Protein AF-A0A950KIU2-F1 (afdb_monomer_lite)

Foldseek 3Di:
DPAQAQPQAQAALVRQWGFDWDLVDAPIWTFIAGVVVRDTQDIDGDQGCPVHSVVSVVQQVPWGWFAANVNQKIWTWRDDDDQDTAIWIWGDDPNHTDTQPPPPLDDDDPQFPGKYKDFDRGAPHNFKTKIWIWTAGPVRDIDIWIWIWGPPPSNDIDIDTDD

Radius of gyration: 15.97 Å; chains: 1; bounding box: 42×28×41 Å

Secondary structure (DSSP, 8-state):
-------B-SB-TTSSEEEE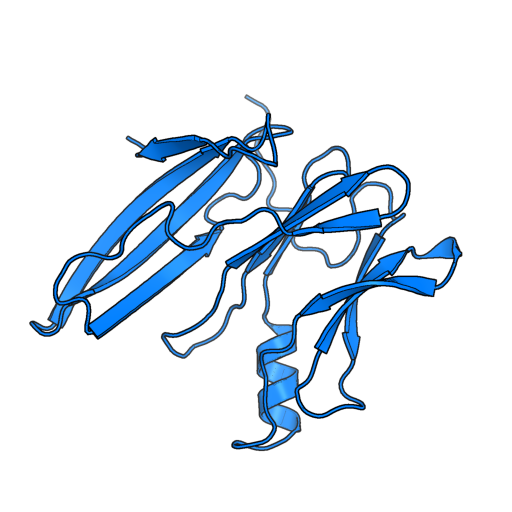EE-SSSSEEEEEEETTTTEEEEEEEEE-GGG-HHHHHHHHHT-EEEE-TTSSEEEEE---SSS---EEEEEEETTEEEEE--TTSSPPPTTEEEEEEEEEEEEEETTEEEEEEEEEETTS-EEEEEEEEE-SSTTS-EEEE--

Sequence (163 aa):
QTPVIPRQGRLSPDQRYEWRIDDAHDPVRHELVEVGSQRVLATVKDYFYDQGHALAVRHAQGAGVYWNDQSSLVALDEFNYRRAGRLYLFWIQNGKARPIPFDGLITPPAGAAEARFCVRHGWESATRLSIRLAAQLSSGEVISKGYLIDVSDPTHPKIQPEP

pLDDT: mean 86.25, std 13.71, range [30.62, 97.62]

Structure (mmCIF, N/CA/C/O backbone):
data_AF-A0A950KIU2-F1
#
_entry.id   AF-A0A950KIU2-F1
#
loop_
_atom_site.group_PDB
_atom_site.id
_atom_site.type_symbol
_atom_site.label_atom_id
_atom_site.label_alt_id
_atom_site.label_comp_id
_atom_site.label_asym_id
_atom_site.label_entity_id
_atom_site.label_seq_id
_atom_site.pdbx_PDB_ins_code
_atom_site.Cartn_x
_atom_site.Cartn_y
_atom_site.Cartn_z
_atom_site.occupancy
_atom_site.B_iso_or_equiv
_atom_site.auth_seq_id
_atom_site.auth_comp_id
_atom_site.auth_asym_id
_atom_site.auth_atom_id
_atom_site.pdbx_PDB_model_num
ATOM 1 N N . GLN A 1 1 ? 11.897 20.972 12.266 1.00 38.66 1 GLN A N 1
ATOM 2 C CA . GLN A 1 1 ? 11.124 19.845 11.709 1.00 38.66 1 GLN A CA 1
ATOM 3 C C . GLN A 1 1 ? 10.876 20.159 10.248 1.00 38.66 1 GLN A C 1
ATOM 5 O O . GLN A 1 1 ? 10.316 21.210 9.964 1.00 38.66 1 GLN A O 1
ATOM 10 N N . THR A 1 2 ? 11.377 19.333 9.335 1.00 31.42 2 THR A N 1
ATOM 11 C CA . THR A 1 2 ? 11.094 19.497 7.906 1.00 31.42 2 THR A CA 1
ATOM 12 C C . THR A 1 2 ? 9.633 19.107 7.678 1.00 31.42 2 THR A C 1
ATOM 14 O O . THR A 1 2 ? 9.250 18.022 8.117 1.00 31.42 2 THR A O 1
ATOM 17 N N . PRO A 1 3 ? 8.795 19.963 7.071 1.00 30.62 3 PRO A N 1
ATOM 18 C CA . PRO A 1 3 ?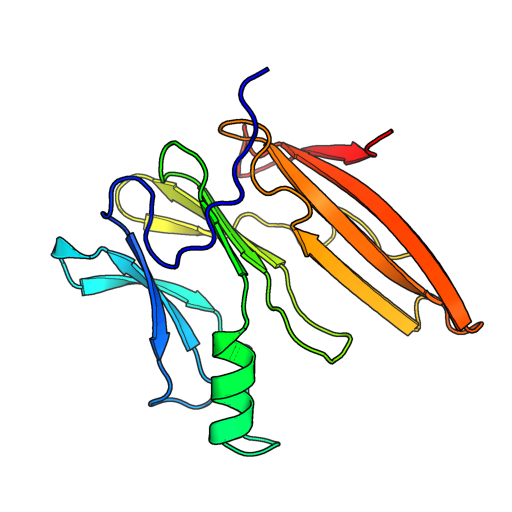 7.401 19.626 6.824 1.00 30.62 3 PRO A CA 1
ATOM 19 C C . PRO A 1 3 ? 7.325 18.409 5.896 1.00 30.62 3 PRO A C 1
ATOM 21 O O . PRO A 1 3 ? 7.934 18.392 4.825 1.00 30.62 3 PRO A O 1
ATOM 24 N N . VAL A 1 4 ? 6.591 17.382 6.324 1.00 42.25 4 VAL A N 1
ATOM 25 C CA . VAL A 1 4 ? 6.259 16.216 5.503 1.00 42.25 4 VAL A CA 1
ATOM 26 C C . VAL A 1 4 ? 5.269 16.691 4.445 1.00 42.25 4 VAL A C 1
ATOM 28 O O . VAL A 1 4 ? 4.101 16.937 4.736 1.00 42.25 4 VAL A O 1
ATOM 31 N N . ILE A 1 5 ? 5.751 16.902 3.222 1.00 39.25 5 ILE A N 1
ATOM 32 C CA . ILE A 1 5 ? 4.886 17.210 2.083 1.00 39.25 5 ILE A CA 1
ATOM 33 C C . ILE A 1 5 ? 4.255 15.882 1.647 1.00 39.25 5 ILE A C 1
ATOM 35 O O . ILE A 1 5 ? 5.009 14.982 1.261 1.00 39.25 5 ILE A O 1
ATOM 39 N N . PRO A 1 6 ? 2.918 15.727 1.668 1.00 43.03 6 PRO A N 1
ATOM 40 C CA . PRO A 1 6 ? 2.281 14.558 1.083 1.00 43.03 6 PRO A CA 1
ATOM 41 C C . PRO A 1 6 ? 2.584 14.579 -0.415 1.00 43.03 6 PRO A C 1
ATOM 43 O O . PRO A 1 6 ? 2.020 15.376 -1.166 1.00 43.03 6 PRO A O 1
ATOM 46 N N . ARG A 1 7 ? 3.527 13.745 -0.863 1.00 52.09 7 ARG A N 1
ATOM 47 C CA . ARG A 1 7 ? 3.818 13.591 -2.289 1.00 52.09 7 ARG A CA 1
ATOM 48 C C . ARG A 1 7 ? 2.704 12.759 -2.904 1.00 52.09 7 ARG A C 1
ATOM 50 O O . ARG A 1 7 ? 2.822 11.548 -3.030 1.00 52.09 7 ARG A O 1
ATOM 57 N N . GLN A 1 8 ? 1.610 13.431 -3.243 1.00 56.88 8 GLN A N 1
ATOM 58 C CA . GLN A 1 8 ? 0.589 12.898 -4.131 1.00 56.88 8 GLN A CA 1
ATOM 59 C C . GLN A 1 8 ? 1.228 12.744 -5.511 1.00 56.88 8 GLN A C 1
ATOM 61 O O . GLN A 1 8 ? 1.505 13.723 -6.199 1.00 56.88 8 GLN A O 1
ATOM 66 N N . GLY A 1 9 ? 1.540 11.511 -5.883 1.00 73.88 9 GLY A N 1
ATOM 67 C CA . GLY A 1 9 ? 2.190 11.223 -7.150 1.00 73.88 9 GLY A CA 1
ATOM 68 C C . GLY A 1 9 ? 2.278 9.727 -7.372 1.00 73.88 9 GLY A C 1
ATOM 69 O O . GLY A 1 9 ? 2.688 8.977 -6.491 1.00 73.88 9 GLY A O 1
ATOM 70 N N . ARG A 1 10 ? 1.885 9.286 -8.566 1.00 90.19 10 ARG A N 1
ATOM 71 C CA . ARG A 1 10 ? 2.002 7.878 -8.962 1.00 90.19 10 ARG A CA 1
ATOM 72 C C . ARG A 1 10 ? 3.465 7.443 -9.057 1.00 90.19 10 ARG A C 1
ATOM 74 O O . ARG A 1 10 ? 3.751 6.284 -8.783 1.00 90.19 10 ARG A O 1
ATOM 81 N N . LEU A 1 11 ? 4.368 8.372 -9.377 1.00 94.88 11 LEU A N 1
ATOM 82 C CA . LEU A 1 11 ? 5.811 8.154 -9.486 1.00 94.88 11 LEU A CA 1
ATOM 83 C C . LEU A 1 11 ? 6.523 8.218 -8.131 1.00 94.88 11 LEU A C 1
ATOM 85 O O . LEU A 1 11 ? 6.232 9.091 -7.309 1.00 94.88 11 LEU A O 1
ATOM 89 N N . SER A 1 12 ? 7.499 7.332 -7.938 1.00 95.44 12 SER A N 1
ATOM 90 C CA . SER A 1 12 ? 8.408 7.371 -6.795 1.00 95.44 12 SER A CA 1
ATOM 91 C C . SER A 1 12 ? 9.319 8.610 -6.830 1.00 95.44 12 SER A C 1
ATOM 93 O O . SER A 1 12 ? 9.575 9.162 -7.903 1.00 95.44 12 SER A O 1
ATOM 95 N N . PRO A 1 13 ? 9.848 9.068 -5.678 1.00 93.50 13 PRO A N 1
ATOM 96 C CA . PRO A 1 13 ? 10.784 10.194 -5.606 1.00 93.50 13 PRO A CA 1
ATOM 97 C C . PRO A 1 13 ? 11.997 10.100 -6.532 1.00 93.50 13 PRO A C 1
ATOM 99 O O . PRO A 1 13 ? 12.426 11.118 -7.070 1.00 93.50 13 PRO A O 1
ATOM 102 N N . ASP A 1 14 ? 12.538 8.897 -6.712 1.00 94.69 14 ASP A N 1
ATOM 103 C CA . ASP A 1 14 ? 13.658 8.619 -7.615 1.00 94.69 14 ASP A CA 1
ATOM 104 C C . ASP A 1 14 ? 13.224 8.307 -9.060 1.00 94.69 14 ASP A C 1
ATOM 106 O O . ASP A 1 14 ? 14.067 8.009 -9.904 1.00 94.69 14 ASP A O 1
ATOM 110 N N . GLN A 1 15 ? 11.916 8.370 -9.341 1.00 95.38 15 GLN A N 1
ATOM 111 C CA . GLN A 1 15 ? 11.275 8.083 -10.629 1.00 95.38 15 GLN A CA 1
ATOM 112 C C . GLN A 1 15 ? 11.515 6.664 -11.166 1.00 95.38 15 GLN A C 1
ATOM 114 O O . GLN A 1 15 ? 11.259 6.386 -12.338 1.00 95.38 15 GLN A O 1
ATOM 119 N N . ARG A 1 16 ? 11.993 5.739 -10.328 1.00 96.12 16 ARG A N 1
ATOM 120 C CA . ARG A 1 16 ? 12.225 4.346 -10.729 1.00 96.12 16 ARG A CA 1
ATOM 121 C C . ARG A 1 16 ? 10.945 3.530 -10.789 1.00 96.12 16 ARG A C 1
ATOM 123 O O . ARG A 1 16 ? 10.908 2.544 -11.526 1.00 96.12 16 ARG A O 1
ATOM 130 N N . TYR A 1 17 ? 9.921 3.924 -10.038 1.00 97.12 17 TYR A N 1
ATOM 131 C CA . TYR A 1 17 ? 8.677 3.178 -9.917 1.00 97.12 17 TYR A CA 1
ATOM 132 C C . TYR A 1 17 ? 7.450 4.055 -10.145 1.00 97.12 17 TYR A C 1
ATOM 134 O O . TYR A 1 17 ? 7.474 5.255 -9.881 1.00 97.12 17 TYR A O 1
ATOM 142 N N . GLU A 1 18 ? 6.362 3.443 -10.604 1.00 96.25 18 GLU A N 1
ATOM 143 C CA . GLU A 1 18 ? 5.092 4.121 -10.857 1.00 96.25 18 GLU A CA 1
ATOM 144 C C . GLU A 1 18 ? 3.899 3.231 -10.494 1.00 96.25 18 GLU A C 1
ATOM 146 O O . GLU A 1 18 ? 3.906 2.042 -10.796 1.00 96.25 18 GLU A O 1
ATOM 151 N N . TRP A 1 19 ? 2.850 3.804 -9.902 1.00 95.00 19 TRP A N 1
ATOM 152 C CA . TRP A 1 19 ? 1.538 3.162 -9.795 1.00 95.00 19 TRP A CA 1
ATOM 153 C C . TRP A 1 19 ? 0.635 3.518 -10.976 1.00 95.00 19 TRP A C 1
ATOM 155 O O . TRP A 1 19 ? 0.118 4.635 -11.084 1.00 95.00 19 TRP A O 1
ATOM 165 N N . ARG A 1 20 ? 0.372 2.537 -11.831 1.00 94.50 20 ARG A N 1
ATOM 166 C CA . ARG A 1 20 ? -0.500 2.659 -12.999 1.00 94.50 20 ARG A CA 1
ATOM 167 C C . ARG A 1 20 ? -1.862 2.047 -12.746 1.00 94.50 20 ARG A C 1
ATOM 169 O O . ARG A 1 20 ? -2.042 1.257 -11.823 1.00 94.50 20 ARG A O 1
ATOM 176 N N . ILE A 1 21 ? -2.816 2.468 -13.565 1.00 92.38 21 ILE A N 1
ATOM 177 C CA . ILE A 1 21 ? -4.110 1.810 -13.673 1.00 92.38 21 ILE A CA 1
ATOM 178 C C . ILE A 1 21 ? -4.110 1.051 -14.985 1.00 92.38 21 ILE A C 1
ATOM 180 O O . ILE A 1 21 ? -3.870 1.645 -16.033 1.00 92.38 21 ILE A O 1
ATOM 184 N N . ASP A 1 22 ? -4.373 -0.242 -14.892 1.00 93.50 22 ASP A N 1
ATOM 185 C CA . ASP A 1 22 ? -4.687 -1.095 -16.025 1.00 93.50 22 ASP A CA 1
ATOM 186 C C . ASP A 1 22 ? -6.202 -1.315 -16.027 1.00 93.50 22 ASP A C 1
ATOM 188 O O . ASP A 1 22 ? -6.761 -2.032 -15.191 1.00 93.50 22 ASP A O 1
ATOM 192 N N . ASP A 1 23 ? -6.867 -0.613 -16.940 1.00 92.38 23 ASP A N 1
ATOM 193 C CA . ASP A 1 23 ? -8.310 -0.643 -17.152 1.00 92.38 23 ASP A CA 1
ATOM 194 C C . ASP A 1 23 ? -8.721 -1.515 -18.343 1.00 92.38 23 ASP A C 1
ATOM 196 O O . ASP A 1 23 ? -9.902 -1.542 -18.686 1.00 92.38 23 ASP A O 1
ATOM 200 N N . ALA A 1 24 ? -7.780 -2.246 -18.947 1.00 91.19 24 ALA A N 1
ATOM 201 C CA . ALA A 1 24 ? -8.065 -3.211 -20.005 1.00 91.19 24 ALA A CA 1
ATOM 202 C C . ALA A 1 24 ? -8.621 -4.536 -19.451 1.00 91.19 24 ALA A C 1
ATOM 204 O O . ALA A 1 24 ? -9.049 -5.404 -20.213 1.00 91.19 24 ALA A O 1
ATOM 205 N N . HIS A 1 25 ? -8.612 -4.698 -18.126 1.00 87.50 25 HIS A N 1
ATOM 206 C CA . HIS A 1 25 ? -9.069 -5.892 -17.429 1.00 87.50 25 HIS A CA 1
ATOM 207 C C . HIS A 1 25 ? -10.187 -5.581 -16.428 1.00 87.50 25 HIS A C 1
ATOM 209 O O . HIS A 1 25 ? -10.269 -4.481 -15.879 1.00 87.50 25 HIS A O 1
ATOM 215 N N . ASP A 1 26 ? -11.005 -6.599 -16.161 1.00 85.06 26 ASP A N 1
ATOM 216 C CA . ASP A 1 26 ? -11.965 -6.644 -15.058 1.00 85.06 26 ASP A CA 1
ATOM 217 C C . ASP A 1 26 ? -11.482 -7.678 -14.014 1.00 85.06 26 ASP A C 1
ATOM 219 O O . ASP A 1 26 ? -11.213 -8.832 -14.382 1.00 85.06 26 ASP A O 1
ATOM 223 N N . PRO A 1 27 ? -11.287 -7.296 -12.736 1.00 88.44 27 PRO A N 1
ATOM 224 C CA . PRO A 1 27 ? -11.368 -5.930 -12.202 1.00 88.44 27 PRO A CA 1
ATOM 225 C C . PRO A 1 27 ? -10.260 -5.014 -12.740 1.00 88.44 27 PRO A C 1
ATOM 227 O O . PRO A 1 27 ? -9.180 -5.499 -13.101 1.00 88.44 27 PRO A O 1
ATOM 230 N N . VAL A 1 28 ? -10.511 -3.695 -12.716 1.00 89.50 28 VAL A N 1
ATOM 231 C CA . VAL A 1 28 ? -9.476 -2.665 -12.915 1.00 89.50 28 VAL A CA 1
ATOM 232 C C . VAL A 1 28 ? -8.355 -2.924 -11.918 1.00 89.50 28 VAL A C 1
ATOM 234 O O . VAL A 1 28 ? -8.598 -3.200 -10.736 1.00 89.50 28 VAL A O 1
ATOM 237 N N . ARG A 1 29 ? -7.118 -2.826 -12.398 1.00 92.12 29 ARG A N 1
ATOM 238 C CA . ARG A 1 29 ? -5.934 -3.153 -11.614 1.00 92.12 29 ARG A CA 1
ATOM 239 C C . ARG A 1 29 ? -5.135 -1.909 -11.303 1.00 92.12 29 ARG A C 1
ATOM 241 O O . ARG A 1 29 ? -4.932 -1.049 -12.156 1.00 92.12 29 ARG A O 1
ATOM 248 N N . HIS A 1 30 ? -4.615 -1.870 -10.090 1.00 93.25 30 HIS A N 1
ATOM 249 C CA . HIS A 1 30 ? -3.490 -1.025 -9.748 1.00 93.25 30 HIS A CA 1
ATOM 250 C C . HIS A 1 30 ? -2.214 -1.830 -9.956 1.00 93.25 30 HIS A C 1
ATOM 252 O O . HIS A 1 30 ? -2.073 -2.920 -9.402 1.00 93.25 30 HIS A O 1
ATOM 258 N N . GLU A 1 31 ? -1.276 -1.297 -10.729 1.00 95.81 31 GLU A N 1
ATOM 259 C CA . GLU A 1 31 ? -0.007 -1.959 -11.015 1.00 95.81 31 GLU A CA 1
ATOM 260 C C . GLU A 1 31 ? 1.164 -1.092 -10.581 1.00 95.81 31 GLU A C 1
ATOM 262 O O . GLU A 1 31 ? 1.328 0.035 -11.047 1.00 95.81 31 GLU A O 1
ATOM 267 N N . LEU A 1 32 ? 1.999 -1.630 -9.698 1.00 97.31 32 LEU A N 1
ATOM 268 C CA . LEU A 1 32 ? 3.282 -1.036 -9.361 1.00 97.31 32 LEU A CA 1
ATOM 269 C C . LEU A 1 32 ? 4.301 -1.504 -10.392 1.00 97.31 32 LEU A C 1
ATOM 271 O O . LEU A 1 32 ? 4.621 -2.692 -10.436 1.00 97.31 32 LEU A O 1
ATOM 275 N N . VAL A 1 33 ? 4.831 -0.590 -11.195 1.00 97.50 33 VAL A N 1
ATOM 276 C CA . VAL A 1 33 ? 5.755 -0.902 -12.290 1.00 97.50 33 VAL A CA 1
ATOM 277 C C . VAL A 1 33 ? 7.127 -0.280 -12.074 1.00 97.50 33 VAL A C 1
ATOM 279 O O . VAL A 1 33 ? 7.253 0.787 -11.481 1.00 97.50 33 VAL A O 1
ATOM 282 N N . GLU A 1 34 ? 8.165 -0.933 -12.586 1.00 97.62 34 GLU A N 1
ATOM 283 C CA . GLU A 1 34 ? 9.502 -0.360 -12.745 1.00 97.62 34 GLU A CA 1
ATOM 284 C C . GLU A 1 34 ? 9.579 0.404 -14.077 1.00 97.62 34 GLU A C 1
ATOM 286 O O . GLU A 1 34 ? 9.425 -0.182 -15.146 1.00 97.62 34 GLU A O 1
ATOM 291 N N . VAL A 1 35 ? 9.820 1.718 -14.030 1.00 96.12 35 VAL A N 1
ATOM 292 C CA . VAL A 1 35 ? 9.671 2.624 -15.186 1.00 96.12 35 VAL A CA 1
ATOM 293 C C . VAL A 1 35 ? 10.635 2.278 -16.323 1.00 96.12 35 VAL A C 1
ATOM 295 O O . VAL A 1 35 ? 10.228 2.226 -17.479 1.00 96.12 35 VAL A O 1
ATOM 298 N N . GLY A 1 36 ? 11.905 1.992 -16.031 1.00 94.69 36 GLY A N 1
ATOM 299 C CA . GLY A 1 36 ? 12.893 1.706 -17.081 1.00 94.69 36 GLY A CA 1
ATOM 300 C C . GLY A 1 36 ? 12.633 0.401 -17.844 1.00 94.69 36 GLY A C 1
ATOM 301 O O . GLY A 1 36 ? 12.879 0.330 -19.043 1.00 94.69 36 GLY A O 1
ATOM 302 N N . SER A 1 37 ? 12.124 -0.627 -17.157 1.00 96.50 37 SER A N 1
ATOM 303 C CA . SER A 1 37 ? 11.923 -1.972 -17.717 1.00 96.50 37 SER A CA 1
ATOM 304 C C . SER A 1 37 ? 10.470 -2.273 -18.092 1.00 96.50 37 SER A C 1
ATOM 306 O O . SER A 1 37 ? 10.214 -3.283 -18.741 1.00 96.50 37 SER A O 1
ATOM 308 N N . GLN A 1 38 ? 9.523 -1.432 -17.660 1.00 96.31 38 GLN A N 1
ATOM 309 C CA . GLN A 1 38 ? 8.074 -1.661 -17.744 1.00 96.31 38 GLN A CA 1
ATOM 310 C C . GLN A 1 38 ? 7.602 -2.931 -17.012 1.00 96.31 38 GLN A C 1
ATOM 312 O O . GLN A 1 38 ? 6.486 -3.404 -17.219 1.00 96.31 38 GLN A O 1
ATOM 317 N N . ARG A 1 39 ? 8.434 -3.499 -16.134 1.00 97.00 39 ARG A N 1
ATOM 318 C CA . ARG A 1 39 ? 8.108 -4.722 -15.400 1.00 97.00 39 ARG A CA 1
ATOM 319 C C . ARG A 1 39 ? 7.128 -4.426 -14.266 1.00 97.00 39 ARG A C 1
ATOM 321 O O . ARG A 1 39 ? 7.418 -3.598 -13.404 1.00 97.00 39 ARG A O 1
ATOM 328 N N . VAL A 1 40 ? 6.021 -5.163 -14.221 1.00 97.06 40 VAL A N 1
ATOM 329 C CA . VAL A 1 40 ? 5.072 -5.146 -13.097 1.00 97.06 40 VAL A CA 1
ATOM 330 C C . VAL A 1 40 ? 5.698 -5.854 -11.889 1.00 97.06 40 VAL A C 1
ATOM 332 O O . VAL A 1 40 ? 6.143 -6.998 -11.982 1.00 97.06 40 VAL A O 1
ATOM 335 N N . LEU A 1 41 ? 5.759 -5.158 -10.755 1.00 97.31 41 LEU A N 1
ATOM 336 C CA . LEU A 1 41 ? 6.311 -5.639 -9.486 1.00 97.31 41 LEU A CA 1
ATOM 337 C C . LEU A 1 41 ? 5.224 -6.110 -8.517 1.00 97.31 41 LEU A C 1
ATOM 339 O O . LEU A 1 41 ? 5.474 -7.025 -7.735 1.00 97.31 41 LEU A O 1
ATOM 343 N N . ALA A 1 42 ? 4.052 -5.474 -8.548 1.00 96.38 42 ALA A N 1
ATOM 344 C CA . ALA A 1 42 ? 2.882 -5.860 -7.769 1.00 96.38 42 ALA A CA 1
ATOM 345 C C . ALA A 1 42 ? 1.593 -5.446 -8.485 1.00 96.38 42 ALA A C 1
ATOM 347 O O . ALA A 1 42 ? 1.574 -4.463 -9.226 1.00 96.38 42 ALA A O 1
ATOM 348 N N . THR A 1 43 ? 0.519 -6.180 -8.205 1.00 95.38 43 THR A N 1
ATOM 349 C CA . THR A 1 43 ? -0.820 -5.921 -8.733 1.00 95.38 43 THR A CA 1
ATOM 350 C C . THR A 1 43 ? -1.827 -5.974 -7.591 1.00 95.38 43 THR A C 1
ATOM 352 O O . THR A 1 43 ? -1.848 -6.944 -6.834 1.00 95.38 43 THR A O 1
ATOM 355 N N . VAL A 1 44 ? -2.677 -4.957 -7.502 1.00 92.12 44 VAL A N 1
ATOM 356 C CA . VAL A 1 44 ? -3.830 -4.867 -6.597 1.00 92.12 44 VAL A CA 1
ATOM 357 C C . VAL A 1 44 ? -5.103 -4.854 -7.450 1.00 92.12 44 VAL A C 1
ATOM 359 O O . VAL A 1 44 ? -5.113 -4.270 -8.536 1.00 92.12 44 VAL A O 1
ATOM 362 N N . LYS A 1 45 ? -6.143 -5.575 -7.017 1.00 88.38 45 LYS A N 1
ATOM 363 C CA . LYS A 1 45 ? -7.338 -5.900 -7.815 1.00 88.38 45 LYS A CA 1
ATOM 364 C C . LYS A 1 45 ? -8.601 -5.686 -6.980 1.00 88.38 45 LYS A C 1
ATOM 366 O O . LYS A 1 45 ? -9.022 -6.620 -6.301 1.00 88.38 45 LYS A O 1
ATOM 371 N N . ASP A 1 46 ? -9.218 -4.510 -7.066 1.00 75.75 46 ASP A N 1
ATOM 372 C CA . ASP A 1 46 ? -10.344 -4.180 -6.171 1.00 75.75 46 ASP A CA 1
ATOM 373 C C . ASP A 1 46 ? -11.533 -3.460 -6.828 1.00 75.75 46 ASP A C 1
ATOM 375 O O . ASP A 1 46 ? -12.588 -3.355 -6.201 1.00 75.75 46 ASP A O 1
ATOM 379 N N . TYR A 1 47 ? -11.444 -3.018 -8.090 1.00 79.88 47 TYR A N 1
ATOM 380 C CA . TYR A 1 47 ? -12.542 -2.284 -8.740 1.00 79.88 47 TYR A CA 1
ATOM 381 C C . TYR A 1 47 ? -13.175 -3.075 -9.891 1.00 79.88 47 TYR A C 1
ATOM 383 O O . TYR A 1 47 ? -12.667 -3.093 -11.011 1.00 79.88 47 TYR A O 1
ATOM 391 N N . PHE A 1 48 ? -14.312 -3.707 -9.606 1.00 80.25 48 PHE A N 1
ATOM 392 C CA . PHE A 1 48 ? -15.081 -4.531 -10.545 1.00 80.25 48 PHE A CA 1
ATOM 393 C C . PHE A 1 48 ? -16.061 -3.706 -11.382 1.00 80.25 48 PHE A C 1
ATOM 395 O O . PHE A 1 48 ? -16.531 -2.643 -10.961 1.00 80.25 48 PHE A O 1
ATOM 402 N N . TYR A 1 49 ? -16.414 -4.212 -12.563 1.00 81.44 49 TYR A N 1
ATOM 403 C CA . TYR A 1 49 ? -17.299 -3.510 -13.501 1.00 81.44 49 TYR A CA 1
ATOM 404 C C . TYR A 1 49 ? -18.789 -3.589 -13.141 1.00 81.44 49 TYR A C 1
ATOM 406 O O . TYR A 1 49 ? -19.620 -3.108 -13.912 1.00 81.44 49 TYR A O 1
ATOM 414 N N . ASP A 1 50 ? -19.145 -4.108 -11.964 1.00 79.12 50 ASP A N 1
ATOM 415 C CA . ASP A 1 50 ? -20.528 -4.272 -11.488 1.00 79.12 50 ASP A CA 1
ATOM 416 C C . ASP A 1 50 ? -21.366 -2.985 -11.574 1.00 79.12 50 ASP A C 1
ATOM 418 O O . ASP A 1 50 ? -22.590 -3.030 -11.691 1.00 79.12 50 ASP A O 1
ATOM 422 N N . GLN A 1 51 ? -20.715 -1.817 -11.520 1.00 71.81 51 GLN A N 1
ATOM 423 C CA . GLN A 1 51 ? -21.357 -0.499 -11.623 1.00 71.81 51 GLN A CA 1
ATOM 424 C C . GLN A 1 51 ? -21.000 0.274 -12.902 1.00 71.81 51 GLN A C 1
ATOM 426 O O . GLN A 1 51 ? -21.272 1.471 -13.006 1.00 71.81 51 GLN A O 1
ATOM 431 N N . GLY A 1 52 ? -20.390 -0.409 -13.870 1.00 85.25 52 GLY A N 1
ATOM 432 C CA . GLY A 1 52 ? -19.900 0.136 -15.129 1.00 85.25 52 GLY A CA 1
ATOM 433 C C . GLY A 1 52 ? -18.399 0.434 -15.116 1.00 85.25 52 GLY A C 1
ATOM 434 O O . GLY A 1 52 ? -17.856 0.986 -14.156 1.00 85.25 52 GLY A O 1
ATOM 435 N N . HIS A 1 53 ? -17.742 0.126 -16.238 1.00 89.44 53 HIS A N 1
ATOM 436 C CA . HIS A 1 53 ? -16.300 0.313 -16.453 1.00 89.44 53 HIS A CA 1
ATOM 437 C C . HIS A 1 53 ? -15.820 1.728 -16.110 1.00 89.44 53 HIS A C 1
ATOM 439 O O . HIS A 1 53 ? -14.911 1.892 -15.302 1.00 89.44 53 HIS A O 1
ATOM 445 N N . ALA A 1 54 ? -16.486 2.763 -16.632 1.00 89.94 54 ALA A N 1
ATOM 446 C CA . ALA A 1 54 ? -16.100 4.155 -16.389 1.00 89.94 54 ALA A CA 1
ATOM 447 C C . ALA A 1 54 ? -16.118 4.540 -14.897 1.00 89.94 54 ALA A C 1
ATOM 449 O O . ALA A 1 54 ? -15.284 5.328 -14.446 1.00 89.94 54 ALA A O 1
ATOM 450 N N . LEU A 1 55 ? -17.054 3.986 -14.118 1.00 86.31 55 LEU A N 1
ATOM 451 C CA . LEU A 1 55 ? -17.132 4.248 -12.684 1.00 86.31 55 LEU A CA 1
ATOM 452 C C . LEU A 1 55 ? -16.035 3.495 -11.921 1.00 86.31 55 LEU A C 1
ATOM 454 O O . LEU A 1 55 ? -15.407 4.085 -11.044 1.00 86.31 55 LEU A O 1
ATOM 458 N N . ALA A 1 56 ? -15.753 2.243 -12.294 1.00 86.19 56 ALA A N 1
ATOM 459 C CA . ALA A 1 56 ? -14.643 1.468 -11.737 1.00 86.19 56 ALA A CA 1
ATOM 460 C C . ALA A 1 56 ? -13.292 2.166 -11.976 1.00 86.19 56 ALA A C 1
ATOM 462 O O . ALA A 1 56 ? -12.521 2.364 -11.037 1.00 86.19 56 ALA A O 1
ATOM 463 N N . VAL A 1 57 ? -13.046 2.643 -13.201 1.00 87.75 57 VAL A N 1
ATOM 464 C CA . VAL A 1 57 ? -11.831 3.397 -13.552 1.00 87.75 57 VAL A CA 1
ATOM 465 C C . VAL A 1 57 ? -11.745 4.703 -12.772 1.00 87.75 57 VAL A C 1
ATOM 467 O O . VAL A 1 57 ? -10.695 5.010 -12.211 1.00 87.75 57 VAL A O 1
ATOM 470 N N . ARG A 1 58 ? -12.844 5.460 -12.668 1.00 86.56 58 ARG A N 1
ATOM 471 C CA . ARG A 1 58 ? -12.878 6.690 -11.863 1.00 86.56 58 ARG A CA 1
ATOM 472 C C . ARG A 1 58 ? -12.548 6.416 -10.395 1.00 86.56 58 ARG A C 1
ATOM 474 O O . ARG A 1 58 ? -11.868 7.223 -9.761 1.00 86.56 58 ARG A O 1
ATOM 481 N N . HIS A 1 59 ? -13.034 5.304 -9.849 1.00 84.44 59 HIS A N 1
ATOM 482 C CA . HIS A 1 59 ? -12.733 4.916 -8.478 1.00 84.44 59 HIS A CA 1
ATOM 483 C C . HIS A 1 59 ? -11.257 4.557 -8.298 1.00 84.44 59 HIS A C 1
ATOM 485 O O . HIS A 1 59 ? -10.619 5.139 -7.421 1.00 84.44 59 HIS A O 1
ATOM 491 N N . ALA A 1 60 ? -10.697 3.735 -9.185 1.00 86.88 60 ALA A N 1
ATOM 492 C CA . ALA A 1 60 ? -9.266 3.442 -9.207 1.00 86.88 60 ALA A CA 1
ATOM 493 C C . ALA A 1 60 ? -8.421 4.723 -9.342 1.00 86.88 60 ALA A C 1
ATOM 495 O O . ALA A 1 60 ? -7.417 4.919 -8.661 1.00 86.88 60 ALA A O 1
ATOM 496 N N . GLN A 1 61 ? -8.839 5.672 -10.183 1.00 87.56 61 GLN A N 1
ATOM 497 C CA . GLN A 1 61 ? -8.118 6.932 -10.389 1.00 87.56 61 GLN A CA 1
ATOM 498 C C . GLN A 1 61 ? -8.000 7.793 -9.134 1.00 87.56 61 GLN A C 1
ATOM 500 O O . GLN A 1 61 ? -7.022 8.534 -9.024 1.00 87.56 61 GLN A O 1
ATOM 505 N N . GLY A 1 62 ? -8.951 7.691 -8.203 1.00 84.62 62 GLY A N 1
ATOM 506 C CA . GLY A 1 62 ? -8.911 8.464 -6.967 1.00 84.62 62 GLY A CA 1
ATOM 507 C C . GLY A 1 62 ? -8.032 7.876 -5.868 1.00 84.62 62 GLY A C 1
ATOM 508 O O . GLY A 1 62 ? -7.843 8.565 -4.871 1.00 84.62 62 GLY A O 1
ATOM 509 N N . ALA A 1 63 ? -7.487 6.664 -6.026 1.00 87.00 63 ALA A N 1
ATOM 510 C CA . ALA A 1 63 ? -6.596 6.082 -5.028 1.00 87.00 63 ALA A CA 1
ATOM 511 C C . ALA A 1 63 ? -5.382 6.990 -4.750 1.00 87.00 63 ALA A C 1
ATOM 513 O O . ALA A 1 63 ? -4.735 7.507 -5.668 1.00 87.00 63 ALA A O 1
ATOM 514 N N . GLY A 1 64 ? -5.071 7.179 -3.469 1.00 89.19 64 GLY A N 1
ATOM 515 C CA . GLY A 1 64 ? -3.900 7.907 -3.008 1.00 89.19 64 GLY A CA 1
ATOM 516 C C . GLY A 1 64 ? -2.661 7.018 -3.035 1.00 89.19 64 GLY A C 1
ATOM 517 O O . GLY A 1 64 ? -2.697 5.872 -2.598 1.00 89.19 64 GLY A O 1
ATOM 518 N N . VAL A 1 65 ? -1.545 7.553 -3.524 1.00 92.56 65 VAL A N 1
ATOM 519 C CA . VAL A 1 65 ? -0.247 6.867 -3.547 1.00 92.56 65 VAL A CA 1
ATOM 520 C C . VAL A 1 65 ? 0.737 7.673 -2.712 1.00 92.56 65 VAL A C 1
ATOM 522 O O . VAL A 1 65 ? 0.908 8.869 -2.947 1.00 92.56 65 VAL A O 1
ATOM 525 N N . TYR A 1 66 ? 1.380 7.017 -1.746 1.00 94.00 66 TYR A N 1
ATOM 526 C CA . TYR A 1 66 ? 2.245 7.662 -0.762 1.00 94.00 66 TYR A CA 1
ATOM 527 C C . TYR A 1 66 ? 3.591 6.958 -0.699 1.00 94.00 66 TYR A C 1
ATOM 529 O O . TYR A 1 66 ? 3.709 5.863 -0.152 1.00 94.00 66 TYR A O 1
ATOM 537 N N . TRP A 1 67 ? 4.617 7.613 -1.224 1.00 94.81 67 TRP A N 1
ATOM 538 C CA . TRP A 1 67 ? 5.993 7.128 -1.218 1.00 94.81 67 TRP A CA 1
ATOM 539 C C . TRP A 1 67 ? 6.768 7.634 -0.007 1.00 94.81 67 TRP A C 1
ATOM 541 O O . TRP A 1 67 ? 6.620 8.801 0.370 1.00 94.81 67 TRP A O 1
ATOM 551 N N . ASN A 1 68 ? 7.633 6.792 0.561 1.00 94.31 68 ASN A N 1
ATOM 552 C CA . ASN A 1 68 ? 8.680 7.296 1.444 1.00 94.31 68 ASN A CA 1
ATOM 553 C C . ASN A 1 68 ? 9.757 8.028 0.625 1.00 94.31 68 ASN A C 1
ATOM 555 O O . ASN A 1 68 ? 9.840 7.892 -0.595 1.00 94.31 68 ASN A O 1
ATOM 559 N N . ASP A 1 69 ? 10.594 8.811 1.297 1.00 91.38 69 ASP A N 1
ATOM 560 C CA . ASP A 1 69 ? 11.664 9.604 0.679 1.00 91.38 69 ASP A CA 1
ATOM 561 C C . ASP A 1 69 ? 12.703 8.762 -0.082 1.00 91.38 69 ASP A C 1
ATOM 563 O O . ASP A 1 69 ? 13.277 9.226 -1.066 1.00 91.38 69 ASP A O 1
ATOM 567 N N . GLN A 1 70 ? 12.902 7.514 0.338 1.00 93.00 70 GLN A N 1
ATOM 568 C CA . GLN A 1 70 ? 13.859 6.570 -0.239 1.00 93.00 70 GLN A CA 1
ATOM 569 C C . GLN A 1 70 ? 13.312 5.734 -1.405 1.00 93.00 70 GLN A C 1
ATOM 571 O O . GLN A 1 70 ? 14.051 4.914 -1.946 1.00 93.00 70 GLN A O 1
ATOM 576 N N . SER A 1 71 ? 12.044 5.900 -1.799 1.00 94.44 71 SER A N 1
ATOM 577 C CA . SER A 1 71 ? 11.393 5.078 -2.841 1.00 94.44 71 SER A CA 1
ATOM 578 C C . SER A 1 71 ? 11.414 3.564 -2.553 1.00 94.44 71 SER A C 1
ATOM 580 O O . SER A 1 71 ? 11.299 2.742 -3.462 1.00 94.44 71 SER A O 1
ATOM 582 N N . SER A 1 72 ? 11.579 3.185 -1.286 1.00 94.88 72 SER A N 1
ATOM 583 C CA . SER A 1 72 ? 11.674 1.795 -0.826 1.00 94.88 72 SER A CA 1
ATOM 584 C C . SER A 1 72 ? 10.372 1.294 -0.208 1.00 94.88 72 SER A C 1
ATOM 586 O O . SER A 1 72 ? 10.176 0.086 -0.088 1.00 94.88 72 SER A O 1
ATOM 588 N N . LEU A 1 73 ? 9.469 2.201 0.163 1.00 95.56 73 LEU A N 1
ATOM 589 C CA . LEU A 1 73 ? 8.162 1.891 0.723 1.00 95.56 73 LEU A CA 1
ATOM 590 C C . LEU A 1 73 ? 7.088 2.732 0.040 1.00 95.56 73 LEU A C 1
ATOM 592 O O . LEU A 1 73 ? 7.291 3.915 -0.249 1.00 95.56 73 LEU A O 1
ATOM 596 N N . VAL A 1 74 ? 5.931 2.118 -0.188 1.00 95.44 74 VAL A N 1
ATOM 597 C CA . VAL A 1 74 ? 4.768 2.794 -0.761 1.00 95.44 74 VAL A CA 1
ATOM 598 C C . VAL A 1 74 ? 3.483 2.299 -0.125 1.00 95.44 74 VAL A C 1
ATOM 600 O O . VAL A 1 74 ? 3.325 1.102 0.114 1.00 95.44 74 VAL A O 1
ATOM 603 N N . ALA A 1 75 ? 2.568 3.227 0.132 1.00 93.81 75 ALA A N 1
ATOM 604 C CA . ALA A 1 75 ? 1.197 2.921 0.496 1.00 93.81 75 ALA A CA 1
ATOM 605 C C . ALA A 1 75 ? 0.250 3.298 -0.651 1.00 93.81 75 ALA A C 1
ATOM 607 O O . ALA A 1 75 ? 0.369 4.387 -1.218 1.00 93.81 75 ALA A O 1
ATOM 608 N N . LEU A 1 76 ? -0.672 2.396 -0.978 1.00 92.56 76 LEU A N 1
ATOM 609 C CA . LEU A 1 76 ? -1.806 2.631 -1.864 1.00 92.56 76 LEU A CA 1
ATOM 610 C C . LEU A 1 76 ? -3.063 2.675 -0.990 1.00 92.56 76 LEU A C 1
ATOM 612 O O . LEU A 1 76 ? -3.476 1.659 -0.435 1.00 92.56 76 LEU A O 1
ATOM 616 N N . ASP A 1 77 ? -3.619 3.869 -0.832 1.00 89.62 77 ASP A N 1
ATOM 617 C CA . ASP A 1 77 ? -4.872 4.125 -0.128 1.00 89.62 77 ASP A CA 1
ATOM 618 C C . ASP A 1 77 ? -5.989 4.157 -1.161 1.00 89.62 77 ASP A C 1
ATOM 620 O O . ASP A 1 77 ? -6.089 5.099 -1.955 1.00 89.62 77 ASP A O 1
ATOM 624 N N . GLU A 1 78 ? -6.816 3.122 -1.188 1.00 84.81 78 GLU A N 1
ATOM 625 C CA . GLU A 1 78 ? -7.977 3.086 -2.060 1.00 84.81 78 GLU A CA 1
ATOM 626 C C . GLU A 1 78 ? -9.022 4.085 -1.577 1.00 84.81 78 GLU A C 1
ATOM 628 O O . GLU A 1 78 ? -9.961 3.800 -0.828 1.00 84.81 78 GLU A O 1
ATOM 633 N N . PHE A 1 79 ? -8.869 5.310 -2.058 1.00 72.12 79 PHE A N 1
ATOM 634 C CA . PHE A 1 79 ? -9.905 6.305 -1.961 1.00 72.12 79 PHE A CA 1
ATOM 635 C C . PHE A 1 79 ? -11.095 5.836 -2.794 1.00 72.12 79 PHE A C 1
ATOM 637 O O . PHE A 1 79 ? -10.935 5.462 -3.953 1.00 72.12 79 PHE A O 1
ATOM 644 N N . ASN A 1 80 ? -12.304 5.935 -2.244 1.00 56.09 80 ASN A N 1
ATOM 645 C CA . ASN A 1 80 ? -13.352 6.767 -2.842 1.00 56.09 80 ASN A CA 1
ATOM 646 C C . ASN A 1 80 ? -14.721 6.471 -2.247 1.00 56.09 80 ASN A C 1
ATOM 648 O O . ASN A 1 80 ? -15.212 5.368 -2.423 1.00 56.09 80 ASN A O 1
ATOM 652 N N . TYR A 1 81 ? -15.364 7.501 -1.680 1.00 42.97 81 TYR A N 1
ATOM 653 C CA . TYR A 1 81 ? -16.821 7.742 -1.562 1.00 42.97 81 TYR A CA 1
ATOM 654 C C . TYR A 1 81 ? -17.752 6.657 -0.962 1.00 42.97 81 TYR A C 1
ATOM 656 O O . TYR A 1 81 ? -18.858 6.977 -0.533 1.00 42.97 81 TYR A O 1
ATOM 664 N N . ARG A 1 82 ? -17.330 5.398 -0.875 1.00 45.28 82 ARG A N 1
ATOM 665 C CA . ARG A 1 82 ? -18.046 4.233 -0.375 1.00 45.28 82 ARG A CA 1
ATOM 666 C C . ARG A 1 82 ? -17.095 3.439 0.507 1.00 45.28 82 ARG A C 1
ATOM 668 O O . ARG A 1 82 ? -16.330 2.628 0.019 1.00 45.28 82 ARG A O 1
ATOM 675 N N . ARG A 1 83 ? -17.085 3.779 1.794 1.00 51.25 83 ARG A N 1
ATOM 676 C CA . ARG A 1 83 ? -17.280 2.890 2.959 1.00 51.25 83 ARG A CA 1
ATOM 677 C C . ARG A 1 83 ? -16.560 1.508 3.035 1.00 51.25 83 ARG A C 1
ATOM 679 O O . ARG A 1 83 ? -16.805 0.796 3.997 1.00 51.25 83 ARG A O 1
ATOM 686 N N . ALA A 1 84 ? -15.651 1.144 2.120 1.00 58.59 84 ALA A N 1
ATOM 687 C CA . ALA A 1 84 ? -14.984 -0.169 2.040 1.00 58.59 84 ALA A CA 1
ATOM 688 C C . ALA A 1 84 ? -13.574 -0.159 1.386 1.00 58.59 84 ALA A C 1
ATOM 690 O O . ALA A 1 84 ? -13.067 -1.216 1.023 1.00 58.59 84 ALA A O 1
ATOM 691 N N . GLY A 1 85 ? -12.944 1.009 1.205 1.00 70.62 85 GLY A N 1
ATOM 692 C CA . GLY A 1 85 ? -11.593 1.099 0.625 1.00 70.62 85 GLY A CA 1
ATOM 693 C C . GLY A 1 85 ? -10.521 0.437 1.499 1.00 70.62 85 GLY A C 1
ATOM 694 O O . GLY A 1 85 ? -10.617 0.473 2.732 1.00 70.62 85 GLY A O 1
ATOM 695 N N . ARG A 1 86 ? -9.513 -0.168 0.863 1.00 84.31 86 ARG A N 1
ATOM 696 C CA . ARG A 1 86 ? -8.394 -0.849 1.523 1.00 84.31 86 ARG A CA 1
ATOM 697 C C . ARG A 1 86 ? -7.122 -0.007 1.502 1.00 84.31 86 ARG A C 1
ATOM 699 O O . ARG A 1 86 ? -6.916 0.839 0.637 1.00 84.31 86 ARG A O 1
ATOM 706 N N . LEU A 1 87 ? -6.254 -0.268 2.475 1.00 88.50 87 LEU A N 1
ATOM 707 C CA . LEU A 1 87 ? -4.917 0.306 2.534 1.00 88.50 87 LEU A CA 1
ATOM 708 C C . LEU A 1 87 ? -3.899 -0.804 2.287 1.00 88.50 87 LEU A C 1
ATOM 710 O O . LEU A 1 87 ? -3.786 -1.733 3.084 1.00 88.50 87 LEU A O 1
ATOM 714 N N . TYR A 1 88 ? -3.132 -0.675 1.212 1.00 91.88 88 TYR A N 1
ATOM 715 C CA . TYR A 1 88 ? -2.061 -1.601 0.872 1.00 91.88 88 TYR A CA 1
ATOM 716 C C . TYR A 1 88 ? -0.706 -0.971 1.145 1.00 91.88 88 TYR A C 1
ATOM 718 O O . TYR A 1 88 ? -0.468 0.178 0.780 1.00 91.88 88 TYR A O 1
ATOM 726 N N . LEU A 1 89 ? 0.205 -1.734 1.745 1.00 94.12 89 LEU A N 1
ATOM 727 C CA . LEU A 1 89 ? 1.585 -1.321 1.968 1.00 94.12 89 LEU A CA 1
ATOM 728 C C . LEU A 1 89 ? 2.518 -2.278 1.235 1.00 94.12 89 LEU A C 1
ATOM 730 O O . LEU A 1 89 ? 2.363 -3.495 1.321 1.00 94.12 89 LEU A O 1
ATOM 734 N N . PHE A 1 90 ? 3.515 -1.730 0.550 1.00 96.00 90 PHE A N 1
ATOM 735 C CA . PHE A 1 90 ? 4.528 -2.511 -0.143 1.00 96.00 90 PHE A CA 1
ATOM 736 C C . PHE A 1 90 ? 5.925 -2.063 0.249 1.00 96.00 90 PHE A C 1
ATOM 738 O O . PHE A 1 90 ? 6.224 -0.870 0.310 1.00 96.00 90 PHE A O 1
ATOM 745 N N . TRP A 1 91 ? 6.793 -3.050 0.440 1.00 96.50 91 TRP A N 1
ATOM 746 C CA . TRP A 1 91 ? 8.228 -2.876 0.561 1.00 96.50 91 TRP A CA 1
ATOM 747 C C . TRP A 1 91 ? 8.925 -3.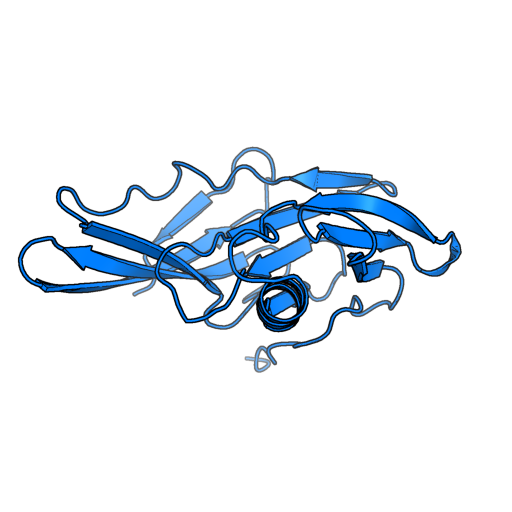317 -0.718 1.00 96.50 91 TRP A C 1
ATOM 749 O O . TRP A 1 91 ? 8.719 -4.432 -1.201 1.00 96.50 91 TRP A O 1
ATOM 759 N N . ILE A 1 92 ? 9.758 -2.437 -1.264 1.00 96.56 92 ILE A N 1
ATOM 760 C CA . ILE A 1 92 ? 10.510 -2.666 -2.489 1.00 96.56 92 ILE A CA 1
ATOM 761 C C . ILE A 1 92 ? 11.971 -2.931 -2.131 1.00 96.56 92 ILE A C 1
ATOM 763 O O . ILE A 1 92 ? 12.682 -2.057 -1.636 1.00 96.56 92 ILE A O 1
ATOM 767 N N . GLN A 1 93 ? 12.438 -4.143 -2.424 1.00 93.56 93 GLN A N 1
ATOM 768 C CA . GLN A 1 93 ? 13.827 -4.542 -2.220 1.00 93.56 93 GLN A CA 1
ATOM 769 C C . GLN A 1 93 ? 14.289 -5.445 -3.362 1.00 93.56 93 GLN A C 1
ATOM 771 O O . GLN A 1 93 ? 13.573 -6.355 -3.779 1.00 93.56 93 GLN A O 1
ATOM 776 N N . ASN A 1 94 ? 15.506 -5.211 -3.864 1.00 91.00 94 ASN A N 1
ATOM 777 C CA . ASN A 1 94 ? 16.129 -6.026 -4.915 1.00 91.00 94 ASN A CA 1
ATOM 778 C C . ASN A 1 94 ? 15.235 -6.192 -6.159 1.00 91.00 94 ASN A C 1
ATOM 780 O O . ASN A 1 94 ? 15.115 -7.283 -6.717 1.00 91.00 94 ASN A O 1
ATOM 784 N N . GLY A 1 95 ? 14.557 -5.108 -6.559 1.00 88.00 95 GLY A N 1
ATOM 785 C CA . GLY A 1 95 ? 13.673 -5.097 -7.725 1.00 88.00 95 GLY A CA 1
ATOM 786 C C . GLY A 1 95 ? 12.441 -5.996 -7.580 1.00 88.00 95 GLY A C 1
ATOM 787 O O . GLY A 1 95 ? 11.945 -6.496 -8.590 1.00 88.00 95 GLY A O 1
ATOM 788 N N . LYS A 1 96 ? 11.983 -6.251 -6.349 1.00 94.44 96 LYS A N 1
ATOM 789 C CA . LYS A 1 96 ? 10.736 -6.957 -6.033 1.00 94.44 96 LYS A CA 1
ATOM 790 C C . LYS A 1 96 ? 9.926 -6.126 -5.046 1.00 94.44 96 LYS A C 1
ATOM 792 O O . LYS A 1 96 ? 10.496 -5.604 -4.092 1.00 94.44 96 LYS A O 1
ATOM 797 N N . ALA A 1 97 ? 8.617 -6.054 -5.254 1.00 96.81 97 ALA A N 1
ATOM 798 C CA . ALA A 1 97 ? 7.685 -5.518 -4.273 1.00 96.81 97 ALA A CA 1
ATOM 799 C C . ALA A 1 97 ? 7.114 -6.670 -3.438 1.00 96.81 97 ALA A C 1
ATOM 801 O O . ALA A 1 97 ? 6.750 -7.717 -3.973 1.00 96.81 97 ALA A O 1
ATOM 802 N N . ARG A 1 98 ? 7.066 -6.493 -2.121 1.00 95.94 98 ARG A N 1
ATOM 803 C CA . ARG A 1 98 ? 6.472 -7.439 -1.176 1.00 95.94 98 ARG A CA 1
ATOM 804 C C . ARG A 1 98 ? 5.370 -6.73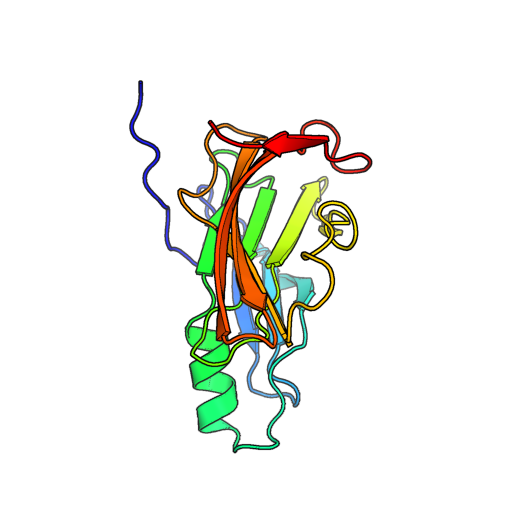0 -0.400 1.00 95.94 98 ARG A C 1
ATOM 806 O O . ARG A 1 98 ? 5.646 -5.650 0.125 1.00 95.94 98 ARG A O 1
ATOM 813 N N . PRO A 1 99 ? 4.156 -7.294 -0.321 1.00 94.38 99 PRO A N 1
ATOM 814 C CA . PRO A 1 99 ? 3.123 -6.728 0.529 1.00 94.38 99 PRO A CA 1
ATOM 815 C C . PRO A 1 99 ? 3.572 -6.805 1.991 1.00 94.38 99 PRO A C 1
ATOM 817 O O . PRO A 1 99 ? 4.133 -7.812 2.426 1.00 94.38 99 PRO A O 1
ATOM 820 N N . ILE A 1 100 ? 3.331 -5.732 2.733 1.00 93.25 100 ILE A N 1
ATOM 821 C CA . ILE A 1 100 ? 3.479 -5.694 4.183 1.00 93.25 100 ILE A CA 1
ATOM 822 C C . ILE A 1 100 ? 2.113 -6.072 4.752 1.00 93.25 100 ILE A C 1
ATOM 824 O O . ILE A 1 100 ? 1.134 -5.384 4.444 1.00 93.25 100 ILE A O 1
ATOM 828 N N . PRO A 1 101 ? 2.010 -7.157 5.539 1.00 82.94 101 PRO A N 1
ATOM 829 C CA . PRO A 1 101 ? 0.742 -7.546 6.130 1.00 82.94 101 PRO A CA 1
ATOM 830 C C . PRO A 1 101 ? 0.281 -6.429 7.060 1.00 82.94 101 PRO A C 1
ATOM 832 O O . PRO A 1 101 ? 0.950 -6.114 8.040 1.00 82.94 101 PRO A O 1
ATOM 835 N N . PHE A 1 102 ? -0.837 -5.802 6.715 1.00 74.94 102 PHE A N 1
ATOM 836 C CA . PHE A 1 102 ? -1.447 -4.737 7.506 1.00 74.94 102 PHE A CA 1
ATOM 837 C C . PHE A 1 102 ? -2.777 -5.181 8.131 1.00 74.94 102 PHE A C 1
ATOM 839 O O . PHE A 1 102 ? -3.157 -4.722 9.212 1.00 74.94 102 PHE A O 1
ATOM 846 N N . ASP A 1 103 ? -3.445 -6.138 7.487 1.00 66.19 103 ASP A N 1
ATOM 847 C CA . ASP A 1 103 ? -4.695 -6.716 7.957 1.00 66.19 103 ASP A CA 1
ATOM 848 C C . ASP A 1 103 ? -4.532 -7.357 9.340 1.00 66.19 103 ASP A C 1
ATOM 850 O O . ASP A 1 103 ? -3.598 -8.115 9.605 1.00 66.19 103 ASP A O 1
ATOM 854 N N . GLY A 1 104 ? -5.465 -7.045 10.240 1.00 69.62 104 GLY A N 1
ATOM 855 C CA . GLY A 1 104 ? -5.518 -7.616 11.586 1.00 69.62 104 GLY A CA 1
ATOM 856 C C . GLY A 1 104 ? -4.609 -6.955 12.625 1.00 69.62 104 GLY A C 1
ATOM 857 O O . GLY A 1 104 ? -4.772 -7.244 13.808 1.00 69.62 104 GLY A O 1
ATOM 858 N N . LEU A 1 105 ? -3.715 -6.035 12.242 1.00 79.56 105 LEU A N 1
ATOM 859 C CA . LEU A 1 105 ? -2.865 -5.331 13.214 1.00 79.56 105 LEU A CA 1
ATOM 860 C C . LEU A 1 105 ? -3.630 -4.281 14.031 1.00 79.56 105 LEU A C 1
ATOM 862 O O . LEU A 1 105 ? -3.302 -4.022 15.188 1.00 79.56 105 LEU A O 1
ATOM 866 N N . ILE A 1 106 ? -4.657 -3.673 13.433 1.00 83.31 106 ILE A N 1
ATOM 867 C CA . ILE A 1 106 ? -5.622 -2.824 14.132 1.00 83.31 106 ILE A CA 1
ATOM 868 C C . ILE A 1 106 ? -6.992 -3.448 13.928 1.00 83.31 106 ILE A C 1
ATOM 870 O O . ILE A 1 106 ? -7.506 -3.501 12.812 1.00 83.31 106 ILE A O 1
ATOM 874 N N . THR A 1 107 ? -7.598 -3.908 15.015 1.00 85.12 107 THR A N 1
ATOM 875 C CA . THR A 1 107 ? -8.962 -4.429 14.979 1.00 85.12 107 THR A CA 1
ATOM 876 C C . THR A 1 107 ? -9.950 -3.262 14.969 1.00 85.12 107 THR A C 1
ATOM 878 O O . THR A 1 107 ? -9.895 -2.412 15.867 1.00 85.12 107 THR A O 1
ATOM 881 N N . PRO A 1 108 ? -10.867 -3.195 13.988 1.00 85.38 108 PRO A N 1
ATOM 882 C CA . PRO A 1 108 ? -12.002 -2.289 14.066 1.00 85.38 108 PRO A CA 1
ATOM 883 C C . PRO A 1 108 ? -12.792 -2.476 15.372 1.00 85.38 108 PRO A C 1
ATOM 885 O O . PRO A 1 108 ? -12.828 -3.585 15.911 1.00 85.38 108 PRO A O 1
ATOM 888 N N . PRO A 1 109 ? -13.450 -1.427 15.894 1.00 86.69 109 PRO A N 1
ATOM 889 C CA . PRO A 1 109 ? -14.296 -1.552 17.073 1.00 86.69 109 PRO A CA 1
ATOM 890 C C . PRO A 1 109 ? -15.376 -2.621 16.877 1.00 86.69 109 PRO A C 1
ATOM 892 O O . PRO A 1 109 ? -15.946 -2.754 15.792 1.00 86.69 109 PRO A O 1
ATOM 895 N N . ALA A 1 110 ? -15.696 -3.356 17.942 1.00 88.00 110 ALA A N 1
ATOM 896 C CA . ALA A 1 110 ? -16.824 -4.279 17.923 1.00 88.00 110 ALA A CA 1
ATOM 897 C C . ALA A 1 110 ? -18.122 -3.521 17.591 1.00 88.00 110 ALA A C 1
ATOM 899 O O . ALA A 1 110 ? -18.369 -2.439 18.121 1.00 88.00 110 ALA A O 1
ATOM 900 N N . GLY A 1 111 ? -18.945 -4.084 16.703 1.00 87.56 111 GLY A N 1
ATOM 901 C CA . GLY A 1 111 ? -20.179 -3.434 16.250 1.00 87.56 111 GLY A CA 1
ATOM 902 C C . GLY A 1 111 ? -19.970 -2.294 15.246 1.00 87.56 111 GLY A C 1
ATOM 903 O O . GLY A 1 111 ? -20.913 -1.547 14.987 1.00 87.56 111 GLY A O 1
ATOM 904 N N . ALA A 1 112 ? -18.769 -2.147 14.676 1.00 87.69 112 ALA A N 1
ATOM 905 C CA . ALA A 1 112 ? -18.572 -1.319 13.493 1.00 87.69 112 ALA A CA 1
ATOM 906 C C . ALA A 1 112 ? -19.396 -1.887 12.328 1.00 87.69 112 ALA A C 1
ATOM 908 O O . ALA A 1 112 ? -19.160 -3.012 11.887 1.00 87.69 112 ALA A O 1
ATOM 909 N N . ALA A 1 113 ? -20.357 -1.103 11.838 1.00 86.62 113 ALA A N 1
ATOM 910 C CA . ALA A 1 113 ? -21.030 -1.386 10.575 1.00 86.62 113 ALA A CA 1
ATOM 911 C C . ALA A 1 113 ? -20.063 -1.146 9.407 1.00 86.62 113 ALA A C 1
ATOM 913 O O . ALA A 1 113 ? -20.100 -1.851 8.404 1.00 86.62 113 ALA A O 1
ATOM 914 N N . GLU A 1 114 ? -19.176 -0.159 9.567 1.00 85.75 114 GLU A N 1
ATOM 915 C CA . GLU A 1 114 ? -18.176 0.235 8.581 1.00 85.75 114 GLU A CA 1
ATOM 916 C C . GLU A 1 114 ? -16.881 0.634 9.287 1.00 85.75 114 GLU A C 1
ATOM 918 O O . GLU A 1 114 ? -16.906 1.315 10.313 1.00 85.75 114 GLU A O 1
ATOM 923 N N . ALA A 1 115 ? -15.737 0.244 8.730 1.00 86.25 115 ALA A N 1
ATOM 924 C CA . ALA A 1 115 ? -14.426 0.637 9.224 1.00 86.25 115 ALA A CA 1
ATOM 925 C C . ALA A 1 115 ? -13.427 0.702 8.073 1.00 86.25 115 ALA A C 1
ATOM 927 O O . ALA A 1 115 ? -13.430 -0.157 7.194 1.00 86.25 115 ALA A O 1
ATOM 928 N N . ARG A 1 116 ? -12.564 1.718 8.088 1.00 84.56 116 ARG A N 1
ATOM 929 C CA . ARG A 1 116 ? -11.522 1.889 7.075 1.00 84.56 116 ARG A CA 1
ATOM 930 C C . ARG A 1 116 ? -10.254 2.494 7.644 1.00 84.56 116 ARG A C 1
ATOM 932 O O . ARG A 1 116 ? -10.310 3.306 8.571 1.00 84.56 116 ARG A O 1
ATOM 939 N N . PHE A 1 117 ? -9.143 2.173 6.999 1.00 87.12 117 PHE A N 1
ATOM 940 C CA . PHE A 1 117 ? -7.870 2.847 7.200 1.00 87.12 117 PHE A CA 1
ATOM 941 C C . PHE A 1 117 ? -7.617 3.809 6.049 1.00 87.12 117 PHE A C 1
ATOM 943 O O . PHE A 1 117 ? -7.852 3.461 4.899 1.00 87.12 117 PHE A O 1
ATOM 950 N N . CYS A 1 118 ? -7.151 5.012 6.360 1.00 87.06 118 CYS A N 1
ATOM 951 C CA . CYS A 1 118 ? -6.696 5.972 5.361 1.00 87.06 118 CYS A CA 1
ATOM 952 C C . CYS A 1 118 ? -5.371 6.596 5.789 1.00 87.06 118 CYS A C 1
ATOM 954 O O . CYS A 1 118 ? -5.117 6.777 6.985 1.00 87.06 118 CYS A O 1
ATOM 956 N N . VAL A 1 119 ? -4.542 6.971 4.825 1.00 89.56 119 VAL A N 1
ATOM 957 C CA . VAL A 1 119 ? -3.299 7.697 5.085 1.00 89.56 119 VAL A CA 1
ATOM 958 C C . VAL A 1 119 ? -3.634 9.139 5.465 1.00 89.56 119 VAL A C 1
ATOM 960 O O . VAL A 1 119 ? -4.414 9.814 4.795 1.00 89.56 119 VAL A O 1
ATOM 963 N N . ARG A 1 120 ? -3.055 9.627 6.566 1.00 87.00 120 ARG A N 1
ATOM 964 C CA . ARG A 1 120 ? -3.354 10.960 7.111 1.00 87.00 120 ARG A CA 1
ATOM 965 C C . ARG A 1 120 ? -2.364 12.005 6.602 1.00 87.00 120 ARG A C 1
ATOM 967 O O . ARG A 1 120 ? -2.756 12.935 5.904 1.00 87.00 120 ARG A O 1
ATOM 974 N N . HIS A 1 121 ? -1.087 11.849 6.949 1.00 82.88 121 HIS A N 1
ATOM 975 C CA . HIS A 1 121 ? -0.017 12.783 6.568 1.00 82.88 121 HIS A CA 1
ATOM 976 C C . HIS A 1 121 ? 1.016 12.174 5.610 1.00 82.88 121 HIS A C 1
ATOM 978 O O . HIS A 1 121 ? 1.950 12.856 5.196 1.00 82.88 121 HIS A O 1
ATOM 984 N N . GLY A 1 122 ? 0.869 10.897 5.253 1.00 88.31 122 GLY A N 1
ATOM 985 C CA . GLY A 1 122 ? 1.920 10.150 4.573 1.00 88.31 122 GLY A CA 1
ATOM 986 C C . GLY A 1 122 ? 2.997 9.683 5.550 1.00 88.31 122 GLY A C 1
ATOM 987 O O . GLY A 1 122 ? 2.716 9.371 6.710 1.00 88.31 122 GLY A O 1
ATOM 988 N N . TRP A 1 123 ? 4.225 9.580 5.050 1.00 92.19 123 TRP A N 1
ATOM 989 C CA . TRP A 1 123 ? 5.366 9.054 5.793 1.00 92.19 123 TRP A CA 1
ATOM 990 C C . TRP A 1 123 ? 5.969 10.124 6.711 1.00 92.19 123 TRP A C 1
ATOM 992 O O . TRP A 1 123 ? 6.514 11.115 6.236 1.00 92.19 123 TRP A O 1
ATOM 1002 N N . GLU A 1 124 ? 5.909 9.916 8.027 1.00 91.44 124 GLU A N 1
ATOM 1003 C CA . GLU A 1 124 ? 6.513 10.803 9.034 1.00 91.44 124 GLU A CA 1
ATOM 1004 C C . GLU A 1 124 ? 8.031 10.614 9.162 1.00 91.44 124 GLU A C 1
ATOM 1006 O O . GLU A 1 124 ? 8.753 11.480 9.653 1.00 91.44 124 GLU A O 1
ATOM 1011 N N . SER A 1 125 ? 8.528 9.459 8.722 1.00 91.00 125 SER A N 1
ATOM 1012 C CA . SER A 1 125 ? 9.951 9.174 8.545 1.00 91.00 125 SER A CA 1
ATOM 1013 C C . SER A 1 125 ? 10.123 8.078 7.494 1.00 91.00 125 SER A C 1
ATOM 1015 O O . SER A 1 125 ? 9.129 7.510 7.043 1.00 91.00 125 SER A O 1
ATOM 1017 N N . A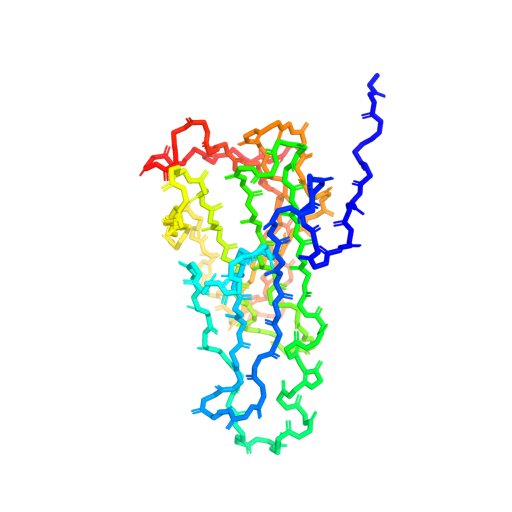LA A 1 126 ? 11.367 7.720 7.169 1.00 91.69 126 ALA A N 1
ATOM 1018 C C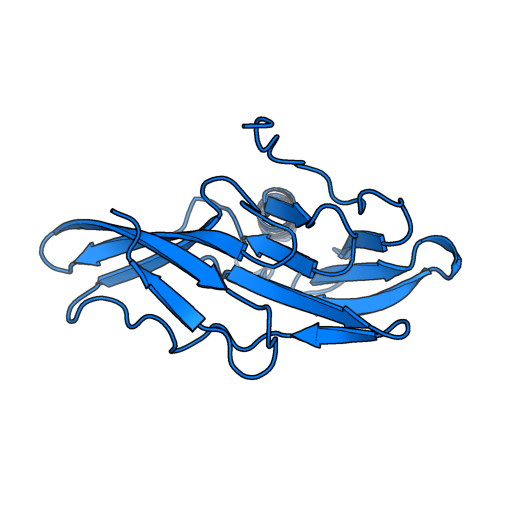A . ALA A 1 126 ? 11.687 6.683 6.186 1.00 91.69 126 ALA A CA 1
ATOM 1019 C C . ALA A 1 126 ? 10.908 5.364 6.371 1.00 91.69 126 ALA A C 1
ATOM 1021 O O . ALA A 1 126 ? 10.638 4.692 5.381 1.00 91.69 126 ALA A O 1
ATOM 1022 N N . THR A 1 127 ? 10.527 5.005 7.605 1.00 94.12 127 THR A N 1
ATOM 1023 C CA . THR A 1 127 ? 9.826 3.749 7.929 1.00 94.12 127 THR A CA 1
ATOM 1024 C C . THR A 1 127 ? 8.520 3.938 8.696 1.00 94.12 127 THR A C 1
ATOM 1026 O O . THR A 1 127 ? 7.958 2.953 9.160 1.00 94.12 127 THR A O 1
ATOM 1029 N N . ARG A 1 128 ? 8.033 5.172 8.886 1.00 94.44 128 ARG A N 1
ATOM 1030 C CA . ARG A 1 128 ? 6.842 5.417 9.721 1.00 94.44 128 ARG A CA 1
ATOM 1031 C C . ARG A 1 128 ? 5.740 6.103 8.937 1.00 94.44 128 ARG A C 1
ATOM 1033 O O . ARG A 1 128 ? 5.971 7.194 8.427 1.00 94.44 128 ARG A O 1
ATOM 1040 N N . LEU A 1 129 ? 4.572 5.473 8.854 1.00 93.31 129 LEU A N 1
ATOM 1041 C CA . LEU A 1 129 ? 3.403 5.945 8.109 1.00 93.31 129 LEU A CA 1
ATOM 1042 C C . LEU A 1 129 ? 2.289 6.346 9.080 1.00 93.31 129 LEU A C 1
ATOM 1044 O O . LEU A 1 129 ? 1.862 5.527 9.896 1.00 93.31 129 LEU A O 1
ATOM 1048 N N . SER A 1 130 ? 1.807 7.585 8.966 1.00 92.81 130 SER A N 1
ATOM 1049 C CA . SER A 1 130 ? 0.655 8.069 9.732 1.00 92.81 130 SER A CA 1
ATOM 1050 C C . SER A 1 130 ? -0.643 7.688 9.026 1.00 92.81 130 SER A C 1
ATOM 1052 O O . SER A 1 130 ? -0.900 8.088 7.881 1.00 92.81 130 SER A O 1
ATOM 1054 N N . ILE A 1 131 ? -1.476 6.924 9.724 1.00 91.19 131 ILE A N 1
ATOM 1055 C CA . ILE A 1 131 ? -2.773 6.452 9.247 1.00 91.19 131 ILE A CA 1
ATOM 1056 C C . ILE A 1 131 ? -3.884 6.806 10.235 1.00 91.19 131 ILE A C 1
ATOM 1058 O O . ILE A 1 131 ? -3.660 7.136 11.399 1.00 91.19 131 ILE A O 1
ATOM 1062 N N . ARG A 1 132 ? -5.125 6.697 9.777 1.00 90.31 132 ARG A N 1
ATOM 1063 C CA . ARG A 1 132 ? -6.321 6.886 10.590 1.00 90.31 132 ARG A CA 1
ATOM 1064 C C . ARG A 1 132 ? -7.295 5.745 10.363 1.00 90.31 132 ARG A C 1
ATOM 1066 O O . ARG A 1 132 ? -7.626 5.444 9.223 1.00 90.31 132 ARG A O 1
ATOM 1073 N N . LEU A 1 133 ? -7.802 5.183 11.455 1.00 89.06 133 LEU A N 1
ATOM 1074 C CA . LEU A 1 133 ? -9.017 4.381 11.463 1.00 89.06 133 LEU A CA 1
ATOM 1075 C C . LEU A 1 133 ? -10.218 5.319 11.546 1.00 89.06 133 LEU A C 1
ATOM 1077 O O . LEU A 1 133 ? -10.355 6.057 12.523 1.00 89.06 133 LEU A O 1
ATOM 1081 N N . ALA A 1 134 ? -11.087 5.272 10.547 1.00 88.31 134 ALA A N 1
ATOM 1082 C CA . ALA A 1 134 ? -12.406 5.887 10.589 1.00 88.31 134 ALA A CA 1
ATOM 1083 C C . ALA A 1 134 ? -13.455 4.774 10.560 1.00 88.31 134 ALA A C 1
ATOM 1085 O O . ALA A 1 134 ? -13.457 3.961 9.636 1.00 88.31 134 ALA A O 1
ATOM 1086 N N . ALA A 1 135 ? -14.328 4.727 11.561 1.00 89.19 135 ALA A N 1
ATOM 1087 C CA . ALA A 1 135 ? -15.363 3.710 11.680 1.00 89.19 135 ALA A CA 1
ATOM 1088 C C . ALA A 1 135 ? -16.718 4.333 12.025 1.00 89.19 135 ALA A C 1
ATOM 1090 O O . ALA A 1 135 ? -16.781 5.323 12.751 1.00 89.19 135 ALA A O 1
ATOM 1091 N N . GLN A 1 136 ? -17.793 3.736 11.519 1.00 90.38 136 GLN A N 1
ATOM 1092 C CA . GLN A 1 136 ? -19.165 4.028 11.919 1.00 90.38 136 GLN A CA 1
ATOM 1093 C C . GLN A 1 136 ? -19.744 2.784 12.596 1.00 90.38 136 GLN A C 1
ATOM 1095 O O . GLN A 1 136 ? -19.777 1.700 12.011 1.00 90.38 136 GLN A O 1
ATOM 1100 N N . LEU A 1 137 ? -20.181 2.932 13.843 1.00 90.88 137 LEU A N 1
ATOM 1101 C CA . LEU A 1 137 ? -20.870 1.879 14.580 1.00 90.88 137 LEU A CA 1
ATOM 1102 C C . LEU A 1 137 ? -22.296 1.700 14.058 1.00 90.88 137 LEU A C 1
ATOM 1104 O O . LEU A 1 137 ? -22.896 2.636 13.530 1.00 90.88 137 LEU A O 1
ATOM 1108 N N . SER A 1 138 ? -22.882 0.523 14.284 1.00 92.19 138 SER A N 1
ATOM 1109 C CA . SER A 1 138 ? -24.291 0.254 13.956 1.00 92.19 138 SER A CA 1
ATOM 1110 C C . SER A 1 138 ? -25.277 1.189 14.670 1.00 92.19 138 SER A C 1
ATOM 1112 O O . SER A 1 138 ? -26.399 1.363 14.208 1.00 92.19 138 SER A O 1
ATOM 1114 N N . SER A 1 139 ? -24.865 1.820 15.775 1.00 92.88 139 SER A N 1
ATOM 1115 C CA . SER A 1 139 ? -25.625 2.871 16.468 1.00 92.88 139 SER A CA 1
ATOM 1116 C C . SER A 1 139 ? -25.655 4.211 15.717 1.00 92.88 139 SER A C 1
ATOM 1118 O O . SER A 1 139 ? -26.403 5.106 16.099 1.00 92.88 139 SER A O 1
ATOM 1120 N N . GLY A 1 140 ? -24.828 4.372 14.680 1.00 90.12 140 GLY A N 1
ATOM 1121 C CA . GLY A 1 140 ? -24.603 5.624 13.958 1.00 90.12 140 GLY A CA 1
ATOM 1122 C C . GLY A 1 140 ? -23.423 6.450 14.481 1.00 90.12 140 GLY A C 1
ATOM 1123 O O . GLY A 1 140 ? -22.998 7.378 13.791 1.00 90.12 140 GLY A O 1
ATOM 1124 N N . GLU A 1 141 ? -22.865 6.108 15.649 1.00 92.25 141 GLU A N 1
ATOM 1125 C CA . GLU A 1 141 ? -21.690 6.774 16.226 1.00 92.25 141 GLU A CA 1
ATOM 1126 C C . GLU A 1 141 ? -20.470 6.667 15.301 1.00 92.25 141 GLU A C 1
ATOM 1128 O O . GLU A 1 141 ? -20.203 5.613 14.722 1.00 92.25 141 GLU A O 1
ATOM 1133 N N . VAL A 1 142 ? -19.708 7.757 15.182 1.00 90.56 142 VAL A N 1
ATOM 1134 C CA . VAL A 1 142 ? -18.492 7.817 14.364 1.00 90.56 142 VAL A CA 1
ATOM 1135 C C . VAL A 1 142 ? -17.261 7.836 15.264 1.00 90.56 142 VAL A C 1
ATOM 1137 O O . VAL A 1 142 ? -17.112 8.709 16.115 1.00 90.56 142 VAL A O 1
ATOM 1140 N N . ILE A 1 143 ? -16.342 6.906 15.019 1.00 89.75 143 ILE A N 1
ATOM 1141 C CA . ILE A 1 143 ? -15.054 6.786 15.701 1.00 89.75 143 ILE A CA 1
ATOM 1142 C C . ILE A 1 143 ? -13.942 7.163 14.723 1.00 89.75 143 ILE A C 1
ATOM 1144 O O . ILE A 1 143 ? -13.891 6.677 13.594 1.00 89.75 143 ILE A O 1
ATOM 1148 N N . SER A 1 144 ? -13.008 7.996 15.178 1.00 90.50 144 SER A N 1
ATOM 1149 C CA . SER A 1 144 ? -11.802 8.360 14.433 1.00 90.50 144 SER A CA 1
ATOM 1150 C C . SER A 1 144 ? -10.581 8.254 15.342 1.00 90.50 144 SER A C 1
ATOM 1152 O O . SER A 1 144 ? -10.492 8.985 16.325 1.00 90.50 144 SER A O 1
ATOM 1154 N N . LYS A 1 145 ? -9.631 7.370 15.014 1.00 91.56 145 LYS A N 1
ATOM 1155 C CA . LYS A 1 145 ? -8.391 7.154 15.783 1.00 91.56 145 LYS A CA 1
ATOM 1156 C C . LYS A 1 145 ? -7.164 7.192 14.875 1.00 91.56 145 LYS A C 1
ATOM 1158 O O . LYS A 1 145 ? -7.181 6.588 13.805 1.00 91.56 145 LYS A O 1
ATOM 1163 N N . GLY A 1 146 ? -6.125 7.919 15.283 1.00 92.31 146 GLY A N 1
ATOM 1164 C CA . GLY A 1 146 ? -4.840 7.982 14.580 1.00 92.31 146 GLY A CA 1
ATOM 1165 C C . GLY A 1 146 ? -3.893 6.874 15.032 1.00 92.31 146 GLY A C 1
ATOM 1166 O O . GLY A 1 146 ? -3.910 6.485 16.201 1.00 92.31 146 GLY A O 1
ATOM 1167 N N . TYR A 1 147 ? -3.080 6.370 14.109 1.00 92.88 147 TYR A N 1
ATOM 1168 C CA . TYR A 1 147 ? -2.044 5.383 14.394 1.00 92.88 147 TYR A CA 1
ATOM 1169 C C . TYR A 1 147 ? -0.794 5.666 13.571 1.00 92.88 147 TYR A C 1
ATOM 1171 O O . TYR A 1 147 ? -0.875 6.048 12.404 1.00 92.88 147 TYR A O 1
ATOM 1179 N N . LEU A 1 148 ? 0.355 5.377 14.167 1.00 93.88 148 LEU A N 1
ATOM 1180 C CA . LEU A 1 148 ? 1.637 5.340 13.492 1.00 93.88 148 LEU A CA 1
ATOM 1181 C C . LEU A 1 148 ? 2.024 3.880 13.259 1.00 93.88 148 LEU A C 1
ATOM 1183 O O . LEU A 1 148 ? 2.139 3.104 14.212 1.00 93.88 148 LEU A O 1
ATOM 1187 N N . ILE A 1 149 ? 2.221 3.511 11.995 1.00 93.06 149 ILE A N 1
ATOM 1188 C CA . ILE A 1 149 ? 2.761 2.203 11.615 1.00 93.06 149 ILE A CA 1
ATOM 1189 C C . ILE A 1 149 ? 4.260 2.366 11.410 1.00 93.06 149 ILE A C 1
ATOM 1191 O O . ILE A 1 149 ? 4.680 3.134 10.548 1.00 93.06 149 ILE A O 1
ATOM 1195 N N . ASP A 1 150 ? 5.062 1.627 12.164 1.00 94.06 150 ASP A N 1
ATOM 1196 C CA . ASP A 1 150 ? 6.500 1.501 11.960 1.00 94.06 150 ASP A CA 1
ATOM 1197 C C . ASP A 1 150 ? 6.807 0.188 11.235 1.00 94.06 150 ASP A C 1
ATOM 1199 O O . ASP A 1 150 ? 6.608 -0.901 11.773 1.00 94.06 150 ASP A O 1
ATOM 1203 N N . VAL A 1 151 ? 7.299 0.310 10.006 1.00 94.19 151 VAL A N 1
ATOM 1204 C CA . VAL A 1 151 ? 7.686 -0.798 9.124 1.00 94.19 151 VAL A CA 1
ATOM 1205 C C . VAL A 1 151 ? 9.208 -0.949 9.026 1.00 94.19 151 VAL A C 1
ATOM 1207 O O . VAL A 1 151 ? 9.722 -1.435 8.021 1.00 94.19 151 VAL A O 1
ATOM 1210 N N . SER A 1 152 ? 9.955 -0.517 10.048 1.00 94.12 152 SER A N 1
ATOM 1211 C CA . SER A 1 152 ? 11.406 -0.758 10.143 1.00 94.12 152 SER A CA 1
ATOM 1212 C C . SER A 1 152 ? 11.768 -2.245 10.054 1.00 94.12 152 SER A C 1
ATOM 1214 O O . SER A 1 152 ? 12.800 -2.586 9.480 1.00 94.12 152 SER A O 1
ATOM 1216 N N . ASP A 1 153 ? 10.885 -3.119 10.544 1.00 92.94 153 ASP A N 1
ATOM 1217 C CA . ASP A 1 153 ? 10.792 -4.520 10.135 1.00 92.94 153 ASP A CA 1
ATOM 1218 C C . ASP A 1 153 ? 9.491 -4.722 9.329 1.00 92.94 153 ASP A C 1
ATOM 1220 O O . ASP A 1 153 ? 8.416 -4.842 9.922 1.00 92.94 153 ASP A O 1
ATOM 1224 N N . PRO A 1 154 ? 9.554 -4.782 7.983 1.00 89.38 154 PRO A N 1
ATOM 1225 C CA . PRO A 1 154 ? 8.378 -4.980 7.133 1.00 89.38 154 PRO A CA 1
ATOM 1226 C C . PRO A 1 154 ? 7.660 -6.320 7.350 1.00 89.38 154 PRO A C 1
ATOM 1228 O O . PRO A 1 154 ? 6.543 -6.493 6.872 1.00 89.38 154 PRO A O 1
ATOM 1231 N N . THR A 1 155 ? 8.292 -7.287 8.022 1.00 89.94 155 THR A N 1
ATOM 1232 C CA . THR A 1 155 ? 7.673 -8.584 8.338 1.00 89.94 155 THR A CA 1
ATOM 1233 C C . THR A 1 155 ? 6.915 -8.568 9.662 1.00 89.94 155 THR A C 1
ATOM 1235 O O . THR A 1 155 ? 5.959 -9.325 9.821 1.00 89.94 155 THR A O 1
ATOM 1238 N N . HIS A 1 156 ? 7.285 -7.663 10.572 1.00 90.81 156 HIS A N 1
ATOM 1239 C CA . HIS A 1 156 ? 6.641 -7.462 11.870 1.00 90.81 156 HIS A CA 1
ATOM 1240 C C . HIS A 1 156 ? 6.394 -5.966 12.117 1.00 90.81 156 HIS A C 1
ATOM 1242 O O . HIS A 1 156 ? 7.013 -5.369 13.007 1.00 90.81 156 HIS A O 1
ATOM 1248 N N . PRO A 1 157 ? 5.504 -5.337 11.329 1.00 93.06 157 PRO A N 1
ATOM 1249 C CA . PRO A 1 157 ? 5.171 -3.931 11.511 1.00 93.06 157 PRO A CA 1
ATOM 1250 C C . PRO A 1 157 ? 4.630 -3.672 12.920 1.00 93.06 157 PRO A C 1
ATOM 1252 O O . PRO A 1 157 ? 3.795 -4.413 13.443 1.00 93.06 157 PRO A O 1
ATOM 1255 N N . LYS A 1 158 ? 5.102 -2.592 13.541 1.00 92.62 158 LYS A N 1
ATOM 1256 C CA . LYS A 1 158 ? 4.663 -2.163 14.873 1.00 92.62 158 LYS A CA 1
ATOM 1257 C C . LYS A 1 158 ? 3.644 -1.049 14.741 1.00 92.62 158 LYS A C 1
ATOM 1259 O O . LYS A 1 158 ? 3.787 -0.175 13.893 1.00 92.62 158 LYS A O 1
ATOM 1264 N N . ILE A 1 159 ? 2.648 -1.047 15.619 1.00 91.50 159 ILE A N 1
ATOM 1265 C CA . ILE A 1 159 ? 1.591 -0.038 15.614 1.00 91.50 159 ILE A CA 1
ATOM 1266 C C . ILE A 1 159 ? 1.537 0.668 16.954 1.00 91.50 159 ILE A C 1
ATOM 1268 O O . ILE A 1 159 ? 1.572 0.037 18.009 1.00 91.50 159 ILE A O 1
ATOM 1272 N N . GLN A 1 160 ? 1.442 1.990 16.894 1.00 92.19 160 GLN A N 1
ATOM 1273 C CA . GLN A 1 160 ? 1.314 2.853 18.058 1.00 92.19 160 GLN A CA 1
ATOM 1274 C C . GLN A 1 160 ? 0.112 3.775 17.853 1.00 92.19 160 GLN A C 1
ATOM 1276 O O . GLN A 1 160 ? -0.021 4.347 16.770 1.00 92.19 160 GLN A O 1
ATOM 1281 N N . PRO A 1 161 ? -0.778 3.934 18.846 1.00 91.12 161 PRO A N 1
ATOM 1282 C CA . PRO A 1 161 ? -1.770 5.000 18.814 1.00 91.12 161 PRO A CA 1
ATOM 1283 C C . PRO A 1 161 ? -1.072 6.359 18.715 1.00 91.12 161 PRO A C 1
ATOM 1285 O O . PRO A 1 161 ? -0.089 6.602 19.416 1.00 91.12 161 PRO A O 1
ATOM 1288 N N . GLU A 1 162 ? -1.576 7.238 17.855 1.00 85.81 162 GLU A N 1
ATOM 1289 C CA . GLU A 1 162 ? -1.168 8.643 17.884 1.00 85.81 162 GLU A CA 1
ATOM 1290 C C . GLU A 1 162 ? -1.827 9.345 19.088 1.00 85.81 162 GLU A C 1
ATOM 1292 O O . GLU A 1 162 ? -2.960 8.991 19.439 1.00 85.81 162 GLU A O 1
ATOM 1297 N N . PRO A 1 163 ? -1.133 10.303 19.731 1.00 67.62 163 PRO A N 1
ATOM 1298 C CA . PRO A 1 163 ? -1.704 11.126 20.795 1.00 67.62 163 PRO A CA 1
ATOM 1299 C C . PRO A 1 163 ? -2.825 12.055 20.304 1.00 67.62 163 PRO A C 1
ATOM 1301 O O . PRO A 1 163 ? -2.843 12.419 19.102 1.00 67.62 163 PRO A O 1
#